Protein AF-A0A314XRU5-F1 (afdb_monomer_lite)

Structure (mmCIF, N/CA/C/O backbone):
data_AF-A0A314XRU5-F1
#
_entry.id   AF-A0A314XRU5-F1
#
loop_
_atom_site.group_PDB
_atom_site.id
_atom_site.type_symbol
_atom_site.label_atom_id
_atom_site.label_alt_id
_atom_site.label_comp_id
_atom_site.label_asym_id
_atom_site.label_entity_id
_atom_site.label_seq_id
_atom_site.pdbx_PDB_ins_code
_atom_site.Cartn_x
_atom_site.Cartn_y
_atom_site.Cartn_z
_atom_site.occupancy
_atom_site.B_iso_or_equiv
_atom_site.auth_seq_id
_atom_site.auth_comp_id
_atom_site.auth_asym_id
_atom_site.auth_atom_id
_atom_site.pdbx_PDB_model_num
ATOM 1 N N . MET A 1 1 ? -40.351 -2.047 53.185 1.00 70.44 1 MET A N 1
ATOM 2 C CA . MET A 1 1 ? -40.502 -0.760 52.477 1.00 70.44 1 MET A CA 1
ATOM 3 C C . MET A 1 1 ? -39.146 -0.142 52.117 1.00 70.44 1 MET A C 1
ATOM 5 O O . MET A 1 1 ? -38.864 -0.058 50.937 1.00 70.44 1 MET A O 1
ATOM 9 N N . LEU A 1 2 ? -38.258 0.224 53.061 1.00 79.44 2 LEU A N 1
ATOM 10 C CA . LEU A 1 2 ? -36.931 0.789 52.707 1.00 79.44 2 LEU A CA 1
ATOM 11 C C . LEU A 1 2 ? -35.945 -0.238 52.118 1.00 79.44 2 LEU A C 1
ATOM 13 O O . LEU A 1 2 ? -35.316 0.040 51.106 1.00 79.44 2 LEU A O 1
ATOM 17 N N . LEU A 1 3 ? -35.841 -1.436 52.709 1.00 81.81 3 LEU A N 1
ATOM 18 C CA . LEU A 1 3 ? -34.941 -2.503 52.232 1.00 81.81 3 LEU A CA 1
ATOM 19 C C . LEU A 1 3 ? -35.241 -2.931 50.783 1.00 81.81 3 LEU A C 1
ATOM 21 O O . LEU A 1 3 ? -34.338 -3.230 50.014 1.00 81.81 3 LEU A O 1
ATOM 25 N N . GLU A 1 4 ? -36.516 -2.912 50.412 1.00 82.56 4 GLU A N 1
ATOM 26 C CA . GLU A 1 4 ? -37.005 -3.227 49.070 1.00 82.56 4 GLU A CA 1
ATOM 27 C C . GLU A 1 4 ? -36.580 -2.167 48.045 1.00 82.56 4 GLU A C 1
ATOM 29 O O . GLU A 1 4 ? -36.114 -2.514 46.966 1.00 82.56 4 GLU A O 1
ATOM 34 N N . ALA A 1 5 ? -36.625 -0.881 48.415 1.00 84.12 5 ALA A N 1
ATOM 35 C CA . ALA A 1 5 ? -36.080 0.194 47.589 1.00 84.12 5 ALA A CA 1
ATOM 36 C C . ALA A 1 5 ? -34.555 0.066 47.404 1.00 84.12 5 ALA A C 1
ATOM 38 O O . ALA A 1 5 ? -34.055 0.292 46.304 1.00 84.12 5 ALA A O 1
ATOM 39 N N . TYR A 1 6 ? -33.818 -0.356 48.441 1.00 84.62 6 TYR A N 1
ATOM 40 C CA . TYR A 1 6 ? -32.381 -0.637 48.330 1.00 84.62 6 TYR A CA 1
ATOM 41 C C . TYR A 1 6 ? -32.087 -1.828 47.410 1.00 84.62 6 TYR A C 1
ATOM 43 O O . TYR A 1 6 ? -31.204 -1.724 46.561 1.00 84.62 6 TYR A O 1
ATOM 51 N N . PHE A 1 7 ? -32.832 -2.932 47.522 1.00 87.00 7 PHE A N 1
ATOM 52 C CA . PHE A 1 7 ? -32.678 -4.078 46.617 1.00 87.00 7 PHE A CA 1
ATOM 53 C C . PHE A 1 7 ? -32.982 -3.705 45.165 1.00 87.00 7 PHE A C 1
ATOM 55 O O . PHE A 1 7 ? -32.181 -3.997 44.280 1.00 87.00 7 PHE A O 1
ATOM 62 N N . MET A 1 8 ? -34.070 -2.974 44.932 1.00 88.75 8 MET A N 1
ATOM 63 C CA . MET A 1 8 ? -34.458 -2.499 43.604 1.00 88.75 8 MET A CA 1
ATOM 64 C C . MET A 1 8 ? -33.407 -1.552 43.001 1.00 88.75 8 MET A C 1
ATOM 66 O O . MET A 1 8 ? -33.128 -1.591 41.803 1.00 88.75 8 MET A O 1
ATOM 70 N N . GLN A 1 9 ? -32.767 -0.721 43.830 1.00 89.88 9 GLN A N 1
ATOM 71 C CA . GLN A 1 9 ? -31.682 0.155 43.393 1.00 89.88 9 GLN A CA 1
ATOM 72 C C . GLN A 1 9 ? -30.396 -0.619 43.074 1.00 89.88 9 GLN A C 1
ATOM 74 O O . GLN A 1 9 ? -29.729 -0.297 42.088 1.00 89.88 9 GLN A O 1
ATOM 79 N N . ILE A 1 10 ? -30.057 -1.646 43.860 1.00 90.06 10 ILE A N 1
ATOM 80 C CA . ILE A 1 10 ? -28.920 -2.536 43.587 1.00 90.06 10 ILE A CA 1
ATOM 81 C C . ILE A 1 10 ? -29.137 -3.282 42.269 1.00 90.06 10 ILE A C 1
ATOM 83 O O . ILE A 1 10 ? -28.242 -3.289 41.431 1.00 90.06 10 ILE A O 1
ATOM 87 N N . GLU A 1 11 ? -30.325 -3.836 42.044 1.00 91.69 11 GLU A N 1
ATOM 88 C CA . GLU A 1 11 ? -30.674 -4.566 40.821 1.00 91.69 11 GLU A CA 1
ATOM 89 C C . GLU A 1 11 ? -30.678 -3.647 39.589 1.00 91.69 11 GLU A C 1
ATOM 91 O O . GLU A 1 11 ? -30.100 -3.974 38.552 1.00 91.69 11 GLU A O 1
ATOM 96 N N . SER A 1 12 ? -31.214 -2.428 39.726 1.00 90.56 12 SER A N 1
ATOM 97 C CA . SER A 1 12 ? -31.126 -1.398 38.683 1.00 90.56 12 SER A CA 1
ATOM 98 C C . SER A 1 12 ? -29.678 -1.006 38.371 1.00 90.56 12 SER A C 1
ATOM 100 O O . SER A 1 12 ? -29.330 -0.786 37.210 1.00 90.56 12 SER A O 1
ATOM 102 N N . THR A 1 13 ? -28.822 -0.923 39.390 1.00 90.75 13 THR A N 1
ATOM 103 C CA . THR A 1 13 ? -27.400 -0.596 39.218 1.00 90.75 13 THR A CA 1
ATOM 104 C C . THR A 1 13 ? -26.638 -1.753 38.576 1.00 90.75 13 THR A C 1
ATOM 106 O O . THR A 1 13 ? -25.826 -1.510 37.689 1.00 90.75 13 THR A O 1
ATOM 109 N N . LEU A 1 14 ? -26.933 -2.998 38.961 1.00 92.94 14 LEU A N 1
ATOM 110 C CA . LEU A 1 14 ? -26.373 -4.204 38.349 1.00 92.94 14 LEU A CA 1
ATOM 111 C C . LEU A 1 14 ? -26.716 -4.281 36.862 1.00 92.94 14 LEU A C 1
ATOM 113 O O . LEU A 1 14 ? -25.803 -4.415 36.055 1.00 92.94 14 LEU A O 1
ATOM 117 N N . ASN A 1 15 ? -27.985 -4.084 36.491 1.00 93.12 15 ASN A N 1
ATOM 118 C CA . ASN A 1 15 ? -28.397 -4.068 35.085 1.00 93.12 15 ASN A CA 1
ATOM 119 C C . ASN A 1 15 ? -27.673 -2.978 34.289 1.00 93.12 15 ASN A C 1
ATOM 121 O O . ASN A 1 15 ? -27.148 -3.252 33.215 1.00 93.12 15 ASN A O 1
ATOM 125 N N . LYS A 1 16 ? -27.565 -1.758 34.833 1.00 91.62 16 LYS A N 1
ATOM 126 C CA . LYS A 1 16 ? -26.796 -0.678 34.191 1.00 91.62 16 LYS A CA 1
ATOM 127 C C . LYS A 1 16 ? -25.324 -1.043 34.017 1.00 91.62 16 LYS A C 1
ATOM 129 O O . LYS A 1 16 ? -24.746 -0.714 32.987 1.00 91.62 16 LYS A O 1
ATOM 134 N N . LEU A 1 17 ? -24.720 -1.701 35.008 1.00 93.50 17 LEU A N 1
ATOM 135 C CA . LEU A 1 17 ? -23.333 -2.152 34.942 1.00 93.50 17 LEU A CA 1
ATOM 136 C C . LEU A 1 17 ? -23.150 -3.221 33.858 1.00 93.50 17 LEU A C 1
ATOM 138 O O . LEU A 1 17 ? -22.171 -3.168 33.123 1.00 93.50 17 LEU A O 1
ATOM 142 N N . THR A 1 18 ? -24.090 -4.162 33.738 1.00 93.44 18 THR A N 1
ATOM 143 C CA . THR A 1 18 ? -24.075 -5.198 32.697 1.00 93.44 18 THR A CA 1
ATOM 144 C C . THR A 1 18 ? -24.181 -4.582 31.307 1.00 93.44 18 THR A C 1
ATOM 146 O O . THR A 1 18 ? -23.325 -4.855 30.473 1.00 93.44 18 THR A O 1
ATOM 149 N N . THR A 1 19 ? -25.128 -3.665 31.090 1.00 93.12 19 THR A N 1
ATOM 150 C CA . THR A 1 19 ? -25.271 -2.972 29.801 1.00 93.12 19 THR A CA 1
ATOM 151 C C . THR A 1 19 ? -24.057 -2.098 29.478 1.00 93.12 19 THR A C 1
ATOM 153 O O . THR A 1 19 ? -23.612 -2.054 28.340 1.00 93.12 19 THR A O 1
ATOM 156 N N . LEU A 1 20 ? -23.471 -1.409 30.467 1.00 94.19 20 LEU A N 1
ATOM 157 C CA . LEU A 1 20 ? -22.233 -0.652 30.253 1.00 94.19 20 LEU A CA 1
ATOM 158 C C . LEU A 1 20 ? -21.084 -1.572 29.826 1.00 94.19 20 LEU A C 1
ATOM 160 O O . LEU A 1 20 ? -20.263 -1.187 29.001 1.00 94.19 20 LEU A O 1
ATOM 164 N N . ARG A 1 21 ? -21.023 -2.779 30.393 1.00 94.62 21 ARG A N 1
ATOM 165 C CA . ARG A 1 21 ? -20.013 -3.766 30.025 1.00 94.62 21 ARG A CA 1
ATOM 166 C C . ARG A 1 21 ? -20.176 -4.224 28.580 1.00 94.62 21 ARG A C 1
ATOM 168 O O . ARG A 1 21 ? -19.180 -4.253 27.875 1.00 94.62 21 ARG A O 1
ATOM 175 N N . GLU A 1 22 ? -21.407 -4.504 28.154 1.00 94.19 22 GLU A N 1
ATOM 176 C CA . GLU A 1 22 ? -21.728 -4.819 26.754 1.00 94.19 22 GLU A CA 1
ATOM 177 C C . GLU A 1 22 ? -21.335 -3.663 25.824 1.00 94.19 22 GLU A C 1
ATOM 179 O O . GLU A 1 22 ? -20.645 -3.887 24.842 1.00 94.19 22 GLU A O 1
ATOM 184 N N . TYR A 1 23 ? -21.638 -2.409 26.187 1.00 93.94 23 TYR A N 1
ATOM 185 C CA . TYR A 1 23 ? -21.211 -1.248 25.393 1.00 93.94 23 TYR A CA 1
ATOM 186 C C . TYR A 1 23 ? -19.687 -1.111 25.269 1.00 93.94 23 TYR A C 1
ATOM 188 O O . TYR A 1 23 ? -19.194 -0.636 24.245 1.00 93.94 23 TYR A O 1
ATOM 196 N N . ILE A 1 24 ? -18.933 -1.461 26.316 1.00 93.81 24 ILE A N 1
ATOM 197 C CA . ILE A 1 24 ? -17.466 -1.446 26.268 1.00 93.81 24 ILE A CA 1
ATOM 198 C C . ILE A 1 24 ? -16.964 -2.538 25.321 1.00 93.81 24 ILE A C 1
ATOM 200 O O . ILE A 1 24 ? -16.094 -2.245 24.507 1.00 93.81 24 ILE A O 1
ATOM 204 N N . ASP A 1 25 ? -17.533 -3.740 25.400 1.00 95.25 25 ASP A N 1
ATOM 205 C CA . ASP A 1 25 ? -17.176 -4.880 24.545 1.00 95.25 25 ASP A CA 1
ATOM 206 C C . ASP A 1 25 ? -17.470 -4.568 23.067 1.00 95.25 25 ASP A C 1
ATOM 208 O O . ASP A 1 25 ? -16.584 -4.654 22.219 1.00 95.25 25 AS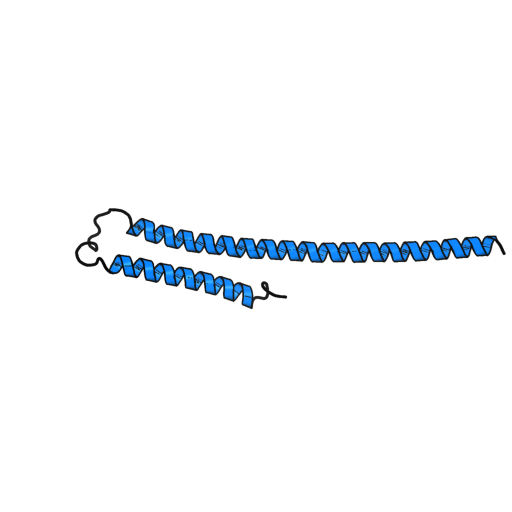P A O 1
ATOM 212 N N . ASP A 1 26 ? -18.661 -4.029 22.777 1.00 95.06 26 ASP A N 1
ATOM 213 C CA . ASP A 1 26 ? -19.046 -3.561 21.439 1.00 95.06 26 ASP A CA 1
ATOM 214 C C . ASP A 1 26 ? -18.072 -2.495 20.901 1.00 95.06 26 ASP A C 1
ATOM 216 O O . ASP A 1 26 ? -17.749 -2.451 19.709 1.00 95.06 26 ASP A O 1
ATOM 220 N N . THR A 1 27 ? -17.595 -1.606 21.780 1.00 92.00 27 THR A N 1
ATOM 221 C CA . THR A 1 27 ? -16.628 -0.564 21.409 1.00 92.00 27 THR A CA 1
ATOM 222 C C . THR A 1 27 ? -15.241 -1.152 21.148 1.00 92.00 27 THR A C 1
ATOM 224 O O . THR A 1 27 ? -14.553 -0.698 20.231 1.00 92.00 27 THR A O 1
ATOM 227 N N . GLU A 1 28 ? -14.815 -2.145 21.929 1.00 94.88 28 GLU A N 1
ATOM 228 C CA . GLU A 1 28 ? -13.543 -2.848 21.739 1.00 94.88 28 GLU A CA 1
ATOM 229 C C . GLU A 1 28 ? -13.523 -3.584 20.396 1.00 94.88 28 GLU A C 1
ATOM 231 O O . GLU A 1 28 ? -12.596 -3.388 19.604 1.00 94.88 28 GLU A O 1
ATOM 236 N N . ASP A 1 29 ? -14.591 -4.317 20.081 1.00 93.75 29 ASP A N 1
ATOM 237 C CA . ASP A 1 29 ? -14.761 -4.992 18.794 1.00 93.75 29 ASP A CA 1
ATOM 238 C C . ASP A 1 29 ? -14.765 -3.999 17.626 1.00 93.75 29 ASP A C 1
ATOM 240 O O . ASP A 1 29 ? -14.093 -4.210 16.608 1.00 93.75 29 ASP A O 1
ATOM 244 N N . TYR A 1 30 ? -15.448 -2.861 17.778 1.00 92.31 30 TYR A N 1
ATOM 245 C CA . TYR A 1 30 ? -15.444 -1.803 16.769 1.00 92.31 30 TYR A CA 1
ATOM 246 C C . TYR A 1 30 ? -14.039 -1.233 16.514 1.00 92.31 30 TYR A C 1
ATOM 248 O O . TYR A 1 30 ? -13.645 -1.017 15.361 1.00 92.31 30 TYR A O 1
ATOM 256 N N . ILE A 1 31 ? -13.260 -0.992 17.572 1.00 92.88 31 ILE A N 1
ATOM 257 C CA . ILE A 1 31 ? -11.870 -0.533 17.451 1.00 92.88 31 ILE A CA 1
ATOM 258 C C . ILE A 1 31 ? -11.018 -1.601 16.762 1.00 92.88 31 ILE A C 1
ATOM 260 O O . ILE A 1 31 ? -10.201 -1.261 15.905 1.00 92.88 31 ILE A O 1
ATOM 264 N N . ASN A 1 32 ? -11.221 -2.873 17.097 1.00 93.25 32 ASN A N 1
ATOM 265 C CA . ASN A 1 32 ? -10.457 -3.980 16.537 1.00 93.25 32 ASN A CA 1
ATOM 266 C C . ASN A 1 32 ? -10.677 -4.108 15.018 1.00 93.25 32 ASN A C 1
ATOM 268 O O . ASN A 1 32 ? -9.715 -4.139 14.249 1.00 93.25 32 ASN A O 1
ATOM 272 N N . ILE A 1 33 ? -11.935 -4.030 14.565 1.00 90.94 33 ILE A N 1
ATOM 273 C CA . ILE A 1 33 ? -12.284 -4.024 13.134 1.00 90.94 33 ILE A CA 1
ATOM 274 C C . ILE A 1 33 ? -11.643 -2.831 12.408 1.00 90.94 33 ILE A C 1
ATOM 276 O O . ILE A 1 33 ? -11.105 -2.982 11.308 1.00 90.94 33 ILE A O 1
ATOM 280 N N . GLN A 1 34 ? -11.666 -1.635 13.008 1.00 87.94 34 GLN A N 1
ATOM 281 C CA . GLN A 1 34 ? -11.026 -0.460 12.407 1.00 87.94 34 GLN A CA 1
ATOM 282 C C . GLN A 1 34 ? -9.505 -0.601 12.317 1.00 87.94 34 GLN A C 1
ATOM 284 O O . GLN A 1 34 ? -8.913 -0.226 11.301 1.00 87.94 34 GLN A O 1
ATOM 289 N N . LEU A 1 35 ? -8.869 -1.142 13.357 1.00 92.06 35 LEU A N 1
ATOM 290 C CA . LEU A 1 35 ? -7.427 -1.350 13.383 1.00 92.06 35 LEU A CA 1
ATOM 291 C C . LEU A 1 35 ? -6.996 -2.327 12.284 1.00 92.06 35 LEU A C 1
ATOM 293 O O . LEU A 1 35 ? -6.025 -2.062 11.570 1.00 92.06 35 LEU A O 1
ATOM 297 N N . ASP A 1 36 ? -7.736 -3.420 12.114 1.00 91.88 36 ASP A N 1
ATOM 298 C CA . ASP A 1 36 ? -7.480 -4.395 11.058 1.00 91.88 36 ASP A CA 1
ATOM 299 C C . ASP A 1 36 ? -7.696 -3.794 9.668 1.00 91.88 36 ASP A C 1
ATOM 301 O O . ASP A 1 36 ? -6.880 -4.014 8.770 1.00 91.88 36 ASP A O 1
ATOM 305 N N . ASN A 1 37 ? -8.712 -2.945 9.492 1.00 83.19 37 ASN A N 1
ATOM 306 C CA . ASN A 1 37 ? -8.915 -2.242 8.229 1.00 83.19 37 ASN A CA 1
ATOM 307 C C . ASN A 1 37 ? -7.754 -1.278 7.912 1.00 83.19 37 ASN A C 1
ATOM 309 O O . ASN A 1 37 ? -7.234 -1.268 6.796 1.00 83.19 37 ASN A O 1
ATOM 313 N N . HIS A 1 38 ? -7.276 -0.510 8.897 1.00 83.50 38 HIS A N 1
ATOM 314 C CA . HIS A 1 38 ? -6.105 0.359 8.727 1.00 83.50 38 HIS A CA 1
ATOM 315 C C . HIS A 1 38 ? -4.824 -0.428 8.429 1.00 83.50 38 HIS A C 1
ATOM 317 O O . HIS A 1 38 ? -4.045 -0.031 7.559 1.00 83.50 38 HIS A O 1
ATOM 323 N N . ARG A 1 39 ? -4.601 -1.566 9.097 1.00 88.50 39 ARG A N 1
ATOM 324 C CA . ARG A 1 39 ? -3.483 -2.469 8.778 1.00 88.50 39 ARG A CA 1
ATOM 325 C C . ARG A 1 39 ? -3.580 -3.000 7.354 1.00 88.50 39 ARG A C 1
ATOM 327 O O . ARG A 1 39 ? -2.579 -3.002 6.642 1.00 88.50 39 ARG A O 1
ATOM 334 N N . ASN A 1 40 ? -4.770 -3.401 6.918 1.00 85.06 40 ASN A N 1
ATOM 335 C CA . ASN A 1 40 ? -4.986 -3.884 5.560 1.00 85.06 40 ASN A CA 1
ATOM 336 C C . ASN A 1 40 ? -4.705 -2.787 4.514 1.00 85.06 40 ASN A C 1
ATOM 338 O O . ASN A 1 40 ? -4.031 -3.044 3.517 1.00 85.06 40 ASN A O 1
ATOM 342 N N . GLN A 1 41 ? -5.119 -1.542 4.781 1.00 82.25 41 GLN A N 1
ATOM 343 C CA . GLN A 1 41 ? -4.787 -0.383 3.941 1.00 82.25 41 GLN A CA 1
ATOM 344 C C . GLN A 1 41 ? -3.276 -0.118 3.869 1.00 82.25 41 GLN A C 1
ATOM 346 O O . GLN A 1 41 ? -2.748 0.158 2.790 1.00 82.25 41 GLN A O 1
ATOM 351 N N . LEU A 1 42 ? -2.564 -0.229 4.995 1.00 84.50 42 LEU A N 1
ATOM 352 C CA . LEU A 1 42 ? -1.106 -0.080 5.038 1.00 84.50 42 LEU A CA 1
ATOM 353 C C . LEU A 1 42 ? -0.400 -1.152 4.201 1.00 84.50 42 LEU A C 1
ATOM 355 O O . LEU A 1 42 ? 0.439 -0.809 3.371 1.00 84.50 42 LEU A O 1
ATOM 359 N N . ILE A 1 43 ? -0.779 -2.424 4.356 1.00 86.38 43 ILE A N 1
ATOM 360 C CA . ILE A 1 43 ? -0.223 -3.537 3.568 1.00 86.38 43 ILE A CA 1
ATOM 361 C C . ILE A 1 43 ? -0.482 -3.316 2.076 1.00 86.38 43 ILE A C 1
ATOM 363 O O . ILE A 1 43 ? 0.396 -3.527 1.242 1.00 86.38 43 ILE A O 1
ATOM 367 N N . GLN A 1 44 ? -1.676 -2.851 1.717 1.00 81.12 44 GLN A N 1
ATOM 368 C CA . GLN A 1 44 ? -2.011 -2.559 0.331 1.00 81.12 44 GLN A CA 1
ATOM 369 C C . GLN A 1 44 ? -1.125 -1.447 -0.257 1.00 81.12 44 GLN A C 1
ATOM 371 O O . GLN A 1 44 ? -0.657 -1.559 -1.394 1.00 81.12 44 GLN A O 1
ATOM 376 N N . LEU A 1 45 ? -0.875 -0.382 0.508 1.00 82.75 45 LEU A N 1
ATOM 377 C CA . LEU A 1 45 ? 0.014 0.704 0.102 1.00 82.75 45 LEU A CA 1
ATOM 378 C C . LEU A 1 45 ? 1.469 0.229 -0.011 1.00 82.75 45 LEU A C 1
ATOM 380 O O . LEU A 1 45 ? 2.156 0.577 -0.972 1.00 82.75 45 LEU A O 1
ATOM 384 N N . GLU A 1 46 ? 1.924 -0.610 0.916 1.00 86.75 46 GLU A N 1
ATOM 385 C CA . GLU A 1 46 ? 3.249 -1.226 0.868 1.00 86.75 46 GLU A CA 1
ATOM 386 C C . GLU A 1 4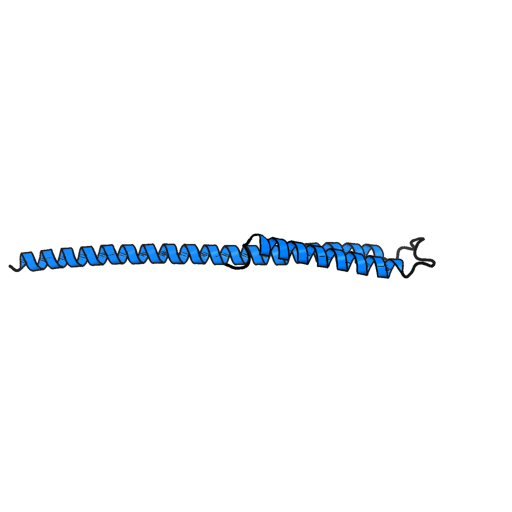6 ? 3.423 -2.093 -0.387 1.00 86.75 46 GLU A C 1
ATOM 388 O O . GLU A 1 46 ? 4.410 -1.946 -1.109 1.00 86.75 46 GLU A O 1
ATOM 393 N N . LEU A 1 47 ? 2.437 -2.934 -0.713 1.00 84.75 47 LEU A N 1
ATOM 394 C CA . LEU A 1 47 ? 2.441 -3.752 -1.929 1.00 84.75 47 LEU A CA 1
ATOM 395 C C . LEU A 1 47 ? 2.510 -2.891 -3.197 1.00 84.75 47 LEU A C 1
ATOM 397 O O . LEU A 1 47 ? 3.246 -3.219 -4.132 1.00 84.75 47 LEU A O 1
ATOM 401 N N . PHE A 1 48 ? 1.788 -1.770 -3.223 1.00 82.81 48 PHE A N 1
ATOM 402 C CA . PHE A 1 48 ? 1.825 -0.821 -4.333 1.00 82.81 48 PHE A CA 1
ATOM 403 C C . PHE A 1 48 ? 3.216 -0.188 -4.505 1.00 82.81 48 PHE A C 1
ATOM 405 O O . PHE A 1 48 ? 3.773 -0.197 -5.607 1.00 82.81 48 PHE A O 1
ATOM 412 N N . LEU A 1 49 ? 3.803 0.319 -3.417 1.00 85.19 49 LEU A N 1
ATOM 413 C CA . LEU A 1 49 ? 5.135 0.932 -3.428 1.00 85.19 49 LEU A CA 1
ATOM 414 C C . LEU A 1 49 ? 6.231 -0.080 -3.795 1.00 85.19 49 LEU A C 1
ATOM 416 O O . LEU A 1 49 ? 7.116 0.221 -4.603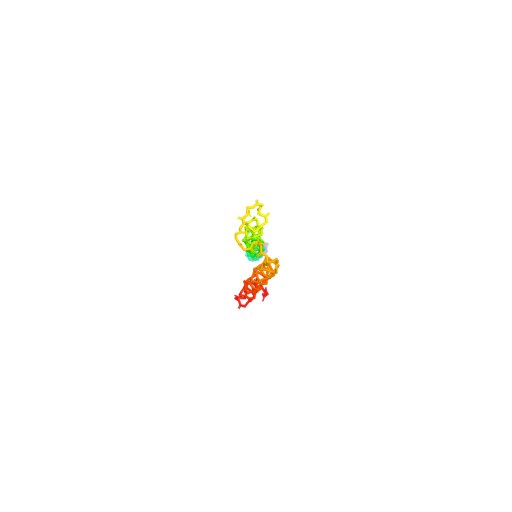 1.00 85.19 49 LEU A O 1
ATOM 420 N N . SER A 1 50 ? 6.152 -1.292 -3.246 1.00 87.06 50 SER A N 1
ATOM 421 C CA . SER A 1 50 ? 7.089 -2.382 -3.525 1.00 87.06 50 SER A CA 1
ATOM 422 C C . SER A 1 50 ? 7.035 -2.795 -4.998 1.00 87.06 50 SER A C 1
ATOM 424 O O . SER A 1 50 ? 8.065 -2.811 -5.675 1.00 87.06 50 SER A O 1
ATOM 426 N N . SER A 1 51 ? 5.836 -3.004 -5.554 1.00 85.88 51 SER A N 1
ATOM 427 C CA . SER A 1 51 ? 5.671 -3.305 -6.981 1.00 85.88 51 SER A CA 1
ATOM 428 C C . SER A 1 51 ? 6.227 -2.197 -7.878 1.00 85.88 51 SER A C 1
ATOM 430 O O . SER A 1 51 ? 6.871 -2.499 -8.883 1.00 85.88 51 SER A O 1
ATOM 432 N N . GLY A 1 52 ? 6.000 -0.926 -7.532 1.00 86.44 52 GLY A N 1
ATOM 433 C CA . GLY A 1 52 ? 6.544 0.209 -8.281 1.00 86.44 52 GLY A CA 1
ATOM 434 C C . GLY A 1 52 ? 8.073 0.214 -8.279 1.00 86.44 52 GLY A C 1
ATOM 435 O O . GLY A 1 52 ? 8.700 0.383 -9.325 1.00 86.44 52 GLY A O 1
ATOM 436 N N . THR A 1 53 ? 8.671 -0.062 -7.119 1.00 89.00 53 THR A N 1
ATOM 437 C CA . THR A 1 53 ? 10.127 -0.168 -6.948 1.00 89.00 53 THR A CA 1
ATOM 438 C C . THR A 1 53 ? 10.710 -1.294 -7.800 1.00 89.00 53 THR A C 1
ATOM 440 O O . THR A 1 53 ? 11.710 -1.088 -8.487 1.00 89.00 53 THR A O 1
ATOM 443 N N . VAL A 1 54 ? 10.062 -2.463 -7.827 1.00 86.88 54 VAL A N 1
ATOM 444 C CA . VAL A 1 54 ? 10.487 -3.597 -8.660 1.00 86.88 54 VAL A CA 1
ATOM 445 C C . VAL A 1 54 ? 10.457 -3.221 -10.144 1.00 86.88 54 VAL A C 1
ATOM 447 O O . VAL A 1 54 ? 11.469 -3.387 -10.826 1.00 86.88 54 VAL A O 1
ATOM 450 N N . CYS A 1 55 ? 9.363 -2.634 -10.642 1.00 86.19 55 CYS A N 1
ATOM 451 C CA . CYS A 1 55 ? 9.275 -2.173 -12.033 1.00 86.19 55 CYS A CA 1
ATOM 452 C C . CYS A 1 55 ? 10.379 -1.158 -12.378 1.00 86.19 55 CYS A C 1
ATOM 454 O O . CYS A 1 55 ? 11.036 -1.278 -13.414 1.00 86.19 55 CYS A O 1
ATOM 456 N N . LEU A 1 56 ? 10.622 -0.185 -11.496 1.00 86.25 56 LEU A N 1
ATOM 457 C CA . LEU A 1 56 ? 11.643 0.841 -11.702 1.00 86.25 56 LEU A CA 1
ATOM 458 C C . LEU A 1 56 ? 13.062 0.253 -11.685 1.00 86.25 56 LEU A C 1
ATOM 460 O O . LEU A 1 56 ? 13.910 0.666 -12.474 1.00 86.25 56 LEU A O 1
ATOM 464 N N . SER A 1 57 ? 13.318 -0.736 -10.824 1.00 89.12 57 SER A N 1
ATOM 465 C CA . SER A 1 57 ? 14.614 -1.415 -10.733 1.00 89.12 57 SER A CA 1
ATOM 466 C C . SER A 1 57 ? 14.948 -2.200 -12.006 1.00 89.12 57 SER A C 1
ATOM 468 O O . SER A 1 57 ? 16.064 -2.093 -12.514 1.00 89.12 57 SER A O 1
ATOM 470 N N . VAL A 1 58 ? 13.968 -2.906 -12.583 1.00 85.94 58 VAL A N 1
ATOM 471 C CA . VAL A 1 58 ? 14.127 -3.634 -13.850 1.00 85.94 58 VAL A CA 1
ATOM 472 C C . VAL A 1 58 ? 14.373 -2.658 -15.001 1.00 85.94 58 VAL A C 1
ATOM 474 O O . VAL A 1 58 ? 15.291 -2.864 -15.794 1.00 85.94 58 VAL A O 1
ATOM 477 N N . TYR A 1 59 ? 13.612 -1.561 -15.064 1.00 86.25 59 TYR A N 1
ATOM 478 C CA . TYR A 1 59 ? 13.830 -0.507 -16.055 1.00 86.25 59 TYR A CA 1
ATOM 479 C C . TYR A 1 59 ? 15.231 0.116 -15.938 1.00 86.25 59 TYR A C 1
ATOM 481 O O . TYR A 1 59 ? 15.930 0.270 -16.940 1.00 86.25 59 TYR A O 1
ATOM 489 N N . SER A 1 60 ? 15.669 0.418 -14.712 1.00 86.81 60 SER A N 1
ATOM 490 C CA . SER A 1 60 ? 16.998 0.969 -14.435 1.00 86.81 60 SER A CA 1
ATOM 491 C C . SER A 1 60 ? 18.116 0.013 -14.857 1.00 86.81 60 SER A C 1
ATOM 493 O O . SER A 1 60 ? 19.087 0.443 -15.471 1.00 86.81 60 SER A O 1
ATOM 495 N N . LEU A 1 61 ? 17.960 -1.292 -14.615 1.00 86.56 61 LEU A N 1
ATOM 496 C CA . LEU A 1 61 ? 18.927 -2.309 -15.033 1.00 86.56 61 LEU A CA 1
ATOM 497 C C . LEU A 1 61 ? 19.080 -2.357 -16.558 1.00 86.56 61 LEU A C 1
ATOM 499 O O . LEU A 1 61 ? 20.203 -2.365 -17.062 1.00 86.56 61 LEU A O 1
ATOM 503 N N . VAL A 1 62 ? 17.968 -2.337 -17.298 1.00 82.19 62 VAL A N 1
ATOM 504 C CA . VAL A 1 62 ? 18.005 -2.289 -18.767 1.00 82.19 62 VAL A CA 1
ATOM 505 C C . VAL A 1 62 ? 18.688 -1.000 -19.228 1.00 82.19 62 VAL A C 1
ATOM 507 O O . VAL A 1 62 ? 19.627 -1.049 -20.020 1.00 82.19 62 VAL A O 1
ATOM 510 N N . ALA A 1 63 ? 18.282 0.152 -18.692 1.00 82.75 63 ALA A N 1
ATOM 511 C CA . ALA A 1 63 ? 18.890 1.435 -19.032 1.00 82.75 63 ALA A CA 1
ATOM 512 C C . ALA A 1 63 ? 20.399 1.473 -18.721 1.00 82.75 63 ALA A C 1
ATOM 514 O O . ALA A 1 63 ? 21.166 2.018 -19.511 1.00 82.75 63 ALA A O 1
ATOM 515 N N . ALA A 1 64 ? 20.840 0.859 -17.620 1.00 84.50 64 ALA A N 1
ATOM 516 C CA . ALA A 1 64 ? 22.244 0.788 -17.229 1.00 84.50 64 ALA A CA 1
ATOM 517 C C . ALA A 1 64 ? 23.072 -0.071 -18.196 1.00 84.50 64 ALA A C 1
ATOM 519 O O . ALA A 1 64 ? 24.092 0.401 -18.690 1.00 84.50 64 ALA A O 1
ATOM 520 N N . ILE A 1 65 ? 22.618 -1.286 -18.534 1.00 79.56 65 ILE A N 1
ATOM 521 C CA . ILE A 1 65 ? 23.329 -2.187 -19.465 1.00 79.56 65 ILE A CA 1
ATOM 522 C C . ILE A 1 65 ? 23.546 -1.514 -20.824 1.00 79.56 65 ILE A C 1
ATOM 524 O O . ILE A 1 65 ? 24.636 -1.583 -21.396 1.00 79.56 65 ILE A O 1
ATOM 528 N N . PHE A 1 66 ? 22.511 -0.842 -21.330 1.00 72.56 66 PHE A N 1
ATOM 529 C CA . PHE A 1 66 ? 22.558 -0.170 -22.625 1.00 72.56 66 PHE A CA 1
ATOM 530 C C . PHE A 1 66 ? 23.200 1.229 -22.572 1.00 72.56 66 PHE A C 1
ATOM 532 O O . PHE A 1 66 ? 23.648 1.729 -23.602 1.00 72.56 66 PHE A O 1
ATOM 539 N N . GLY A 1 67 ? 23.253 1.867 -21.400 1.00 71.06 67 GLY A N 1
ATOM 540 C CA . GLY A 1 67 ? 23.902 3.163 -21.176 1.00 71.06 67 GLY A CA 1
ATOM 541 C C . GLY A 1 67 ? 25.416 3.074 -20.951 1.00 71.06 67 GLY A C 1
ATOM 542 O O . GLY A 1 67 ? 26.109 4.089 -21.024 1.00 71.06 67 GLY A O 1
ATOM 543 N N . MET A 1 68 ? 25.952 1.876 -20.695 1.00 74.44 68 MET A N 1
ATOM 544 C CA . MET A 1 68 ? 27.390 1.660 -20.534 1.00 74.44 68 MET A CA 1
ATOM 545 C C . MET A 1 68 ? 28.149 1.855 -21.853 1.00 74.44 68 MET A C 1
ATOM 547 O O . MET A 1 68 ? 27.746 1.381 -22.915 1.00 74.44 68 MET A O 1
ATOM 551 N N . ASN A 1 69 ? 29.305 2.521 -21.776 1.00 65.00 69 ASN A N 1
ATOM 552 C CA . ASN A 1 69 ? 30.160 2.852 -22.919 1.00 65.00 69 ASN A CA 1
ATOM 553 C C . ASN A 1 69 ? 31.006 1.653 -23.398 1.00 65.00 69 ASN A C 1
ATOM 555 O O . ASN A 1 69 ? 32.222 1.750 -23.536 1.00 65.00 69 ASN A O 1
ATOM 559 N N . ILE A 1 70 ? 30.368 0.502 -23.610 1.00 65.62 70 ILE A N 1
ATOM 560 C CA . ILE A 1 70 ? 30.997 -0.677 -24.209 1.00 65.62 70 ILE A CA 1
ATOM 561 C C . ILE A 1 70 ? 30.783 -0.591 -25.731 1.00 65.62 70 ILE A C 1
ATOM 563 O O . ILE A 1 70 ? 29.663 -0.306 -26.174 1.00 65.62 70 ILE A O 1
ATOM 567 N N . PRO A 1 71 ? 31.828 -0.778 -26.561 1.00 60.25 71 PRO A N 1
ATOM 568 C CA . PRO A 1 71 ? 31.678 -0.826 -28.009 1.00 60.25 71 PRO A CA 1
ATOM 569 C C . PRO A 1 71 ? 30.943 -2.114 -28.395 1.00 60.25 71 PRO A C 1
ATOM 571 O O . PRO A 1 71 ? 31.539 -3.170 -28.580 1.00 60.25 71 PRO A O 1
ATOM 574 N N . TYR A 1 72 ? 29.618 -2.033 -28.478 1.00 61.22 72 TYR A N 1
ATOM 575 C CA . TYR A 1 72 ? 28.796 -3.094 -29.042 1.00 61.22 72 TYR A CA 1
ATOM 576 C C . TYR A 1 72 ? 28.844 -3.016 -30.571 1.00 61.22 72 TYR A C 1
ATOM 578 O O . TYR A 1 72 ? 28.693 -1.938 -31.143 1.00 61.22 72 TYR A O 1
ATOM 586 N N . THR A 1 73 ? 28.957 -4.161 -31.244 1.00 56.06 73 THR A N 1
ATOM 587 C CA . THR A 1 73 ? 28.864 -4.296 -32.714 1.00 56.06 73 THR A CA 1
ATOM 588 C C . THR A 1 73 ? 27.549 -3.766 -33.304 1.00 56.06 73 THR A C 1
ATOM 590 O O . THR A 1 73 ? 27.457 -3.537 -34.501 1.00 56.06 73 THR A O 1
ATOM 593 N N . TRP A 1 74 ? 26.537 -3.518 -32.466 1.00 55.47 74 TRP A N 1
ATOM 594 C CA . TRP A 1 74 ? 25.238 -2.940 -32.830 1.00 55.47 74 TRP A CA 1
ATOM 595 C C . TRP A 1 74 ? 25.199 -1.402 -32.728 1.00 55.47 74 TRP A C 1
ATOM 597 O O . TRP A 1 74 ? 24.167 -0.788 -32.989 1.00 55.47 74 TRP A O 1
ATOM 607 N N . LYS A 1 75 ? 26.298 -0.751 -32.325 1.00 57.03 75 LYS A N 1
ATOM 608 C CA . LYS A 1 75 ? 26.394 0.714 -32.190 1.00 57.03 75 LYS A CA 1
ATOM 609 C C . LYS A 1 75 ? 26.695 1.403 -33.530 1.00 57.03 75 LYS A C 1
ATOM 611 O O . LYS A 1 75 ? 26.311 2.556 -33.722 1.00 57.03 75 LYS A O 1
ATOM 616 N N . GLU A 1 76 ? 27.322 0.699 -34.470 1.00 54.78 76 GLU A N 1
ATOM 617 C CA . GLU A 1 76 ? 27.600 1.191 -35.823 1.00 54.78 76 GLU A CA 1
ATOM 618 C C . GLU A 1 76 ? 26.353 1.016 -36.708 1.00 54.78 76 GLU A C 1
ATOM 620 O O . GLU A 1 76 ? 26.064 -0.063 -37.209 1.00 54.78 76 GLU A O 1
ATOM 625 N N . GLY A 1 77 ? 25.558 2.082 -36.854 1.00 59.88 77 GLY A N 1
ATOM 626 C CA . GLY A 1 77 ? 24.426 2.143 -37.795 1.00 59.88 77 GLY A CA 1
ATOM 627 C C . GLY A 1 77 ? 23.022 1.924 -37.208 1.00 59.88 77 GLY A C 1
ATOM 628 O O . GLY A 1 77 ? 22.041 2.284 -37.856 1.00 59.88 77 GLY A O 1
ATOM 629 N N . HIS A 1 78 ? 22.889 1.438 -35.966 1.00 63.44 78 HIS A N 1
ATOM 630 C CA . HIS A 1 78 ? 21.589 1.125 -35.341 1.00 63.44 78 HIS A CA 1
ATOM 631 C C . HIS A 1 78 ? 21.259 1.959 -34.084 1.00 63.44 78 HIS A C 1
ATOM 633 O O . HIS A 1 78 ? 20.716 1.450 -33.103 1.00 63.44 78 HIS A O 1
ATOM 639 N N . GLY A 1 79 ? 21.492 3.278 -34.115 1.00 63.47 79 GLY A N 1
ATOM 640 C CA . GLY A 1 79 ? 21.153 4.190 -33.001 1.00 63.47 79 GLY A CA 1
ATOM 641 C C . GLY A 1 79 ? 19.669 4.192 -32.582 1.00 63.47 79 GLY A C 1
ATOM 642 O O . GLY A 1 79 ? 19.337 4.532 -31.447 1.00 63.47 79 GLY A O 1
ATOM 643 N N . TYR A 1 80 ? 18.764 3.749 -33.462 1.00 66.38 80 TYR A N 1
ATOM 644 C CA . TYR A 1 80 ? 17.337 3.598 -33.163 1.00 66.38 80 TYR A CA 1
ATOM 645 C C . TYR A 1 80 ? 17.026 2.441 -32.207 1.00 66.38 80 TYR A C 1
ATOM 647 O O . TYR A 1 80 ? 16.033 2.514 -31.486 1.00 66.38 80 TYR A O 1
ATOM 655 N N . VAL A 1 81 ? 17.857 1.394 -32.167 1.00 70.94 81 VAL A N 1
ATOM 656 C CA . VAL A 1 81 ? 17.598 0.189 -31.360 1.00 70.94 81 VAL A CA 1
ATOM 657 C C . VAL A 1 81 ? 17.617 0.523 -29.872 1.00 70.94 81 VAL A C 1
ATOM 659 O O . VAL A 1 81 ? 16.724 0.106 -29.146 1.00 70.94 81 VAL A O 1
ATOM 662 N N . PHE A 1 82 ? 18.546 1.375 -29.434 1.00 70.44 82 PHE A N 1
ATOM 663 C CA . PHE A 1 82 ? 18.591 1.877 -28.059 1.00 70.44 82 PHE A CA 1
ATOM 664 C C . PHE A 1 82 ? 17.294 2.597 -27.662 1.00 70.44 82 PHE A C 1
ATOM 666 O O . PHE A 1 82 ? 16.683 2.296 -26.636 1.00 70.44 82 PHE A O 1
ATOM 673 N N . LYS A 1 83 ? 16.832 3.517 -28.517 1.00 74.88 83 LYS A N 1
ATOM 674 C CA . LYS A 1 83 ? 15.609 4.290 -28.280 1.00 74.88 83 LYS A CA 1
ATOM 675 C C . LYS A 1 83 ? 14.377 3.380 -28.225 1.00 74.88 83 LYS A C 1
ATOM 677 O O . LYS A 1 83 ? 13.548 3.533 -27.334 1.00 74.88 83 LYS A O 1
ATOM 682 N N . TRP A 1 84 ? 14.278 2.415 -29.138 1.00 78.44 84 TRP A N 1
ATOM 683 C CA . TRP A 1 84 ? 13.186 1.442 -29.159 1.00 78.44 84 TRP A CA 1
ATOM 684 C C . TRP A 1 84 ? 13.202 0.506 -27.950 1.00 78.44 84 TRP A C 1
ATOM 686 O O . TRP A 1 84 ? 12.150 0.287 -27.360 1.00 78.44 84 TRP A O 1
ATOM 696 N N . VAL A 1 85 ? 14.367 0.008 -27.528 1.00 80.75 85 VAL A N 1
ATOM 697 C CA . VAL A 1 85 ? 14.491 -0.876 -26.358 1.00 80.75 85 VAL A CA 1
ATOM 698 C C . VAL A 1 85 ? 14.029 -0.176 -25.083 1.00 80.75 85 VAL A C 1
ATOM 700 O O . VAL A 1 85 ? 13.267 -0.766 -24.318 1.00 80.75 85 VAL A O 1
ATOM 703 N N . ILE A 1 86 ? 14.409 1.088 -24.876 1.00 80.56 86 ILE A N 1
ATOM 704 C CA . ILE A 1 86 ? 13.982 1.869 -23.705 1.00 80.56 86 ILE A CA 1
ATOM 705 C C . ILE A 1 86 ? 12.477 2.141 -23.739 1.00 80.56 86 ILE A C 1
ATOM 707 O O . ILE A 1 86 ? 11.797 1.970 -22.730 1.00 80.56 86 ILE A O 1
ATOM 711 N N . ILE A 1 87 ? 11.937 2.528 -24.900 1.00 83.25 87 ILE A N 1
ATOM 712 C CA . ILE A 1 87 ? 10.499 2.790 -25.044 1.00 83.25 87 ILE A CA 1
ATOM 713 C C . ILE A 1 87 ? 9.697 1.509 -24.793 1.00 83.25 87 ILE A C 1
ATOM 715 O O . ILE A 1 87 ? 8.736 1.532 -24.029 1.00 83.25 87 ILE A O 1
ATOM 719 N N . VAL A 1 88 ? 10.103 0.380 -25.379 1.00 85.38 88 VAL A N 1
ATOM 720 C CA . VAL A 1 88 ? 9.405 -0.902 -25.217 1.00 85.38 88 VAL A CA 1
ATOM 721 C C . VAL A 1 88 ? 9.490 -1.394 -23.775 1.00 85.38 88 VAL A C 1
ATOM 723 O O . VAL A 1 88 ? 8.467 -1.765 -23.209 1.00 85.38 88 VAL A O 1
ATOM 726 N N . THR A 1 89 ? 10.661 -1.351 -23.138 1.00 84.62 89 THR A N 1
ATOM 727 C CA . THR A 1 89 ? 10.786 -1.781 -21.733 1.00 84.62 89 THR A CA 1
ATOM 728 C C . THR A 1 89 ? 10.058 -0.854 -20.762 1.00 84.62 89 THR A C 1
ATOM 730 O O . THR A 1 89 ? 9.454 -1.346 -19.809 1.00 84.62 89 THR A O 1
ATOM 733 N N . GLY A 1 90 ? 10.015 0.454 -21.033 1.00 86.31 90 GLY A N 1
ATOM 734 C CA . GLY A 1 90 ? 9.187 1.408 -20.294 1.00 86.31 90 GLY A CA 1
ATOM 735 C C . GLY A 1 90 ? 7.690 1.111 -20.423 1.00 86.31 90 GLY A C 1
ATOM 736 O O . GLY A 1 90 ? 6.989 1.044 -19.415 1.00 86.31 90 GLY A O 1
ATOM 737 N N . VAL A 1 91 ? 7.204 0.858 -21.644 1.00 88.44 91 VAL A N 1
ATOM 738 C CA . VAL A 1 91 ? 5.798 0.493 -21.900 1.00 88.44 91 VAL A CA 1
ATOM 739 C C . VAL A 1 91 ? 5.443 -0.840 -21.243 1.00 88.44 91 VAL A C 1
ATOM 741 O O . VAL A 1 91 ? 4.395 -0.942 -20.608 1.00 88.44 91 VAL A O 1
ATOM 744 N N . VAL A 1 92 ? 6.320 -1.844 -21.323 1.00 87.00 92 VAL A N 1
ATOM 745 C CA . VAL A 1 92 ? 6.116 -3.143 -20.665 1.00 87.00 92 VAL A CA 1
ATOM 746 C C . VAL A 1 92 ? 6.048 -2.971 -19.147 1.00 87.00 92 VAL A C 1
ATOM 748 O O . VAL A 1 92 ? 5.092 -3.445 -18.538 1.00 87.00 92 VAL A O 1
ATOM 751 N N . CYS A 1 93 ? 6.975 -2.229 -18.531 1.00 84.50 93 CYS A N 1
ATOM 752 C CA . CYS A 1 93 ? 6.938 -1.968 -17.088 1.00 84.50 93 CYS A CA 1
ATOM 753 C C . CYS A 1 93 ? 5.678 -1.203 -16.663 1.00 84.50 93 CYS A C 1
ATOM 755 O O . CYS A 1 93 ? 5.040 -1.583 -15.685 1.00 84.50 93 CYS A O 1
ATOM 757 N N . ALA A 1 94 ? 5.283 -0.169 -17.411 1.00 84.56 94 ALA A N 1
ATOM 758 C CA . ALA A 1 94 ? 4.060 0.581 -17.136 1.00 84.56 94 ALA A CA 1
ATOM 759 C C . ALA A 1 94 ? 2.808 -0.302 -17.269 1.00 84.56 94 ALA A C 1
ATOM 761 O O . ALA A 1 94 ? 1.917 -0.242 -16.426 1.00 84.56 94 ALA A O 1
ATOM 762 N N . SER A 1 95 ? 2.757 -1.166 -18.288 1.00 86.50 95 SER A N 1
ATOM 763 C CA . SER A 1 95 ? 1.645 -2.099 -18.487 1.00 86.50 95 SER A CA 1
ATOM 764 C C . SER A 1 95 ? 1.554 -3.145 -17.374 1.00 86.50 95 SER A C 1
ATOM 766 O O . SER A 1 95 ? 0.461 -3.397 -16.875 1.00 86.50 95 SER A O 1
ATOM 768 N N . LEU A 1 96 ? 2.688 -3.692 -16.919 1.00 83.44 96 LEU A N 1
ATOM 769 C CA . LEU A 1 96 ? 2.741 -4.626 -15.795 1.00 83.44 96 LEU A CA 1
ATOM 770 C C . LEU A 1 96 ? 2.297 -3.950 -14.498 1.00 83.44 96 LEU A C 1
ATOM 772 O O . LEU A 1 96 ? 1.507 -4.524 -13.755 1.00 83.44 96 LEU A O 1
ATOM 776 N N . PHE A 1 97 ? 2.735 -2.714 -14.255 1.00 81.62 97 PHE A N 1
ATOM 777 C CA . PHE A 1 97 ? 2.314 -1.943 -13.089 1.00 81.62 97 PHE A CA 1
ATOM 778 C C . PHE A 1 97 ? 0.800 -1.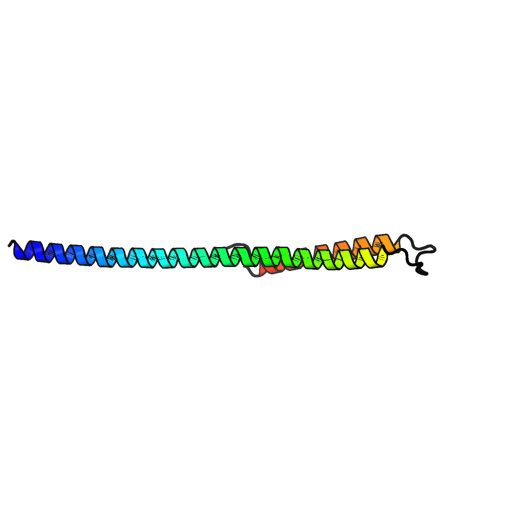684 -13.098 1.00 81.62 97 PHE A C 1
ATOM 780 O O . PHE A 1 97 ? 0.119 -1.938 -12.105 1.00 81.62 97 PHE A O 1
ATOM 787 N N . LEU A 1 98 ? 0.240 -1.271 -14.240 1.00 82.56 98 LEU A N 1
ATOM 788 C CA . LEU A 1 98 ? -1.207 -1.104 -14.405 1.00 82.56 98 LEU A CA 1
ATOM 789 C C . LEU A 1 98 ? -1.966 -2.425 -14.251 1.00 82.56 98 LEU A C 1
ATOM 791 O O . LEU A 1 98 ? -3.046 -2.433 -13.665 1.00 82.56 98 LEU A O 1
ATOM 795 N N . PHE A 1 99 ? -1.413 -3.538 -14.733 1.00 82.50 99 PHE A N 1
ATOM 796 C CA . PHE A 1 99 ? -2.017 -4.859 -14.582 1.00 82.50 99 PHE A CA 1
ATOM 797 C C . PHE 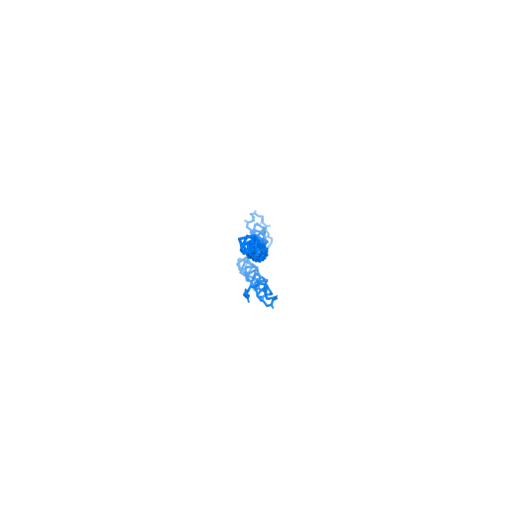A 1 99 ? -2.044 -5.301 -13.117 1.00 82.50 99 PHE A C 1
ATOM 799 O O . PHE A 1 99 ? -3.072 -5.777 -12.648 1.00 82.50 99 PHE A O 1
ATOM 806 N N . ILE A 1 100 ? -0.961 -5.076 -12.368 1.00 77.56 100 ILE A N 1
ATOM 807 C CA . ILE A 1 100 ? -0.885 -5.359 -10.929 1.00 77.56 100 ILE A CA 1
ATOM 808 C C . ILE A 1 100 ? -1.893 -4.499 -10.160 1.00 77.56 100 ILE A C 1
ATOM 810 O O . ILE A 1 100 ? -2.630 -5.024 -9.327 1.00 77.56 100 ILE A O 1
ATOM 814 N N . ILE A 1 101 ? -2.005 -3.206 -10.487 1.00 74.56 101 ILE A N 1
ATOM 815 C CA . ILE A 1 101 ? -3.014 -2.314 -9.896 1.00 74.56 101 ILE A CA 1
ATOM 816 C C . ILE A 1 101 ? -4.427 -2.782 -10.243 1.00 74.56 101 ILE A C 1
ATOM 818 O O . ILE A 1 101 ? -5.288 -2.852 -9.369 1.00 74.56 101 ILE A O 1
ATOM 822 N N . SER A 1 102 ? -4.687 -3.106 -11.509 1.00 77.75 102 SER A N 1
ATOM 823 C CA . SER A 1 102 ? -6.000 -3.560 -11.964 1.00 77.75 102 SER A CA 1
ATOM 824 C C . SER A 1 102 ? -6.381 -4.884 -11.311 1.00 77.75 102 SER A C 1
ATOM 826 O O . SER A 1 102 ? -7.525 -5.051 -10.903 1.00 77.75 102 SER A O 1
ATOM 828 N N . TYR A 1 103 ? -5.432 -5.807 -11.160 1.00 73.50 103 TYR A N 1
ATOM 829 C CA . TYR A 1 103 ? -5.628 -7.071 -10.461 1.00 73.50 103 TYR A CA 1
ATOM 830 C C . TYR A 1 103 ? -5.896 -6.850 -8.967 1.00 73.50 103 TYR A C 1
ATOM 832 O O . TYR A 1 103 ? -6.824 -7.445 -8.423 1.00 73.50 103 TYR A O 1
ATOM 840 N N . ALA A 1 104 ? -5.167 -5.936 -8.319 1.00 68.38 104 ALA A N 1
ATOM 841 C CA . ALA A 1 104 ? -5.405 -5.553 -6.928 1.00 68.38 104 ALA A CA 1
ATOM 842 C C . ALA A 1 104 ? -6.793 -4.914 -6.727 1.00 68.38 104 ALA A C 1
ATOM 844 O O . ALA A 1 104 ? -7.476 -5.229 -5.753 1.00 68.38 104 ALA A O 1
ATOM 845 N N . ARG A 1 105 ? -7.251 -4.080 -7.674 1.00 68.25 105 ARG A N 1
ATOM 846 C CA . ARG A 1 105 ? -8.618 -3.525 -7.679 1.00 68.25 105 ARG A CA 1
ATOM 847 C C . ARG A 1 105 ? -9.674 -4.605 -7.913 1.00 68.25 105 ARG A C 1
ATOM 849 O O . ARG A 1 105 ? -10.668 -4.640 -7.201 1.00 68.25 105 ARG A O 1
ATOM 856 N N . HIS A 1 106 ? -9.460 -5.504 -8.872 1.00 66.19 106 HIS A N 1
ATOM 857 C CA . HIS A 1 106 ? -10.438 -6.534 -9.239 1.00 66.19 106 HIS A CA 1
ATOM 858 C C . HIS A 1 106 ? -10.581 -7.632 -8.174 1.00 66.19 106 HIS A C 1
ATOM 860 O O . HIS A 1 106 ? -11.635 -8.257 -8.071 1.00 66.19 106 HIS A O 1
ATOM 866 N N . LYS A 1 107 ? -9.549 -7.857 -7.353 1.00 65.62 107 LYS A N 1
ATOM 867 C CA . LYS A 1 107 ? -9.634 -8.733 -6.177 1.00 65.62 107 LYS A CA 1
ATOM 868 C C . LYS A 1 107 ? -10.357 -8.103 -4.979 1.00 65.62 107 LYS A C 1
ATOM 870 O O . LYS A 1 107 ? -10.439 -8.748 -3.941 1.00 65.62 107 LYS A O 1
ATOM 875 N N . GLY A 1 108 ? -10.876 -6.880 -5.113 1.00 57.28 108 GLY A N 1
ATOM 876 C CA . GLY A 1 108 ? -11.721 -6.251 -4.096 1.00 57.28 108 GLY A CA 1
ATOM 877 C C . GLY A 1 108 ? -10.976 -5.756 -2.855 1.00 57.28 108 GLY A C 1
ATOM 878 O O . GLY A 1 108 ? -11.624 -5.399 -1.882 1.00 57.28 108 GLY A O 1
ATOM 879 N N . LEU A 1 109 ? -9.637 -5.696 -2.871 1.00 53.78 109 LEU A N 1
ATOM 880 C CA . LEU A 1 109 ? -8.880 -5.072 -1.776 1.00 53.78 109 LEU A CA 1
ATOM 881 C C . LEU A 1 109 ? -8.902 -3.539 -1.839 1.00 53.78 109 LEU A C 1
ATOM 883 O O . LEU A 1 109 ? -8.568 -2.891 -0.858 1.00 53.78 109 LEU A O 1
ATOM 887 N N . VAL A 1 110 ? -9.292 -2.951 -2.975 1.00 49.53 110 VAL A N 1
ATOM 888 C CA . VAL A 1 110 ? -9.335 -1.496 -3.166 1.00 49.53 110 VAL A CA 1
ATOM 889 C C . VAL A 1 110 ? -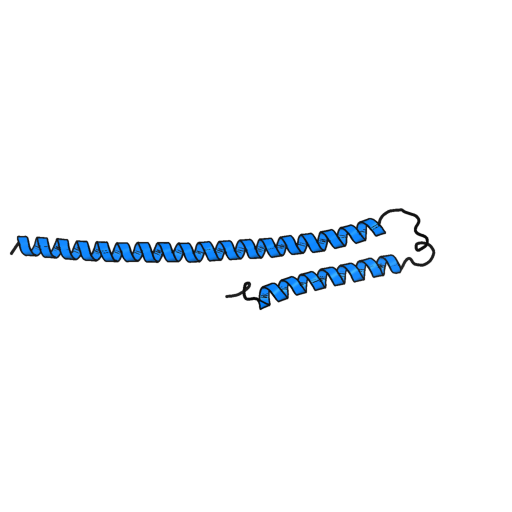10.770 -1.066 -3.432 1.00 49.53 110 VAL A C 1
ATOM 891 O O . VAL A 1 110 ? -11.204 -0.996 -4.583 1.00 49.53 110 VAL A O 1
ATOM 894 N N . GLY A 1 111 ? -11.490 -0.774 -2.356 1.00 48.41 111 GLY A N 1
ATOM 895 C CA . GLY A 1 111 ? -12.858 -0.271 -2.412 1.00 48.41 111 GLY A CA 1
ATOM 896 C C . GLY A 1 111 ? -13.895 -1.318 -2.027 1.00 48.41 111 GLY A C 1
ATOM 897 O O . GLY A 1 111 ? -14.616 -1.822 -2.884 1.00 48.41 111 GLY A O 1
ATOM 898 N N . SER A 1 112 ? -13.993 -1.567 -0.725 1.00 41.53 112 SER A N 1
ATOM 899 C CA . SER A 1 112 ? -15.261 -1.453 -0.007 1.00 41.53 112 SER A CA 1
ATOM 900 C C . SER A 1 112 ? -15.033 -0.632 1.253 1.00 41.53 112 SER A C 1
ATOM 902 O O . SER A 1 112 ? -13.871 -0.588 1.716 1.00 41.53 112 SER A O 1
#

Foldseek 3Di:
DVVVVVVVVVVVVVVVVVVVVVVVVVVVVVVVVVVVLVVLVVVVVVVLVVLLVVLVVVLVVLCVVLVDPDPDPCPPPNPVVSVVSSVVSVVVSVVVSVVVVVVCVVVPSPDD

Radius of gyration: 31.34 Å; chains: 1; bounding box: 72×13×90 Å

Sequence (112 aa):
MLLEAYFMQIESTLNKLTTLREYIDDTEDYINIQLDNHRNQLIQLELFLSSGTVCLSVYSLVAAIFGMNIPYTWKEGHGYVFKWVIIVTGVVCASLFLFIISYARHKGLVGS

Secondary structure (DSSP, 8-state):
-HHHHHHHHHHHHHHHHHHHHHHHHHHHHHHHHHHHHHHHHHHHHHHHHHHHHHHHHHHHHHHHHHHS----TTSSS-HHHHHHHHHHHHHHHHHHHHHHHHHHHHTTSS--

pLDDT: mean 80.77, std 12.09, range [41.53, 95.25]

Organism: NCBI:txid2094558

InterPro domains:
  IPR002523 Mg2+ transporter protein, CorA-like/Zinc transport protein ZntB [PF01544] (8-100)
  IPR039204 Magnesium transporter MRS2-like [PTHR13890] (1-110)
  IPR045863 CorA, transmembrane region [SSF144083] (48-100)